Protein AF-A0A9E6DJP5-F1 (afdb_monomer)

Foldseek 3Di:
DPPDDDDDDPPLPVLVVVVQFDDDVVVPRGRDGAQKAFDADPNDTPDIGGDDPPDDDCNDPVNVVVVD

pLDDT: mean 93.8, std 5.45, range [57.78, 98.06]

Sequence (68 aa):
NAGIGMIADPVAEFTKAMGMAFTAPPVGMIDRSARYAMVVEDGTITKMHVEEIGVCAVSTGEAMLEAL

Secondary structure (DSSP, 8-state):
--S------TT-HHHHHTT-EEEEGGGTEEEEEPSEEEEEETTEEEEEEEPPTT--SSSSHHHHHHH-

Radius of gyration: 13.28 Å; Cα contacts (8 Å, |Δi|>4): 80; chains: 1; bounding box: 29×27×37 Å

Mean predicted aligned error: 3.25 Å

Nearest PDB structures (foldseek):
  5k2j-assembly6_K  TM=9.394E-01  e=2.666E-03  Vibrio vulnificus MO6-24/O
  5k2j-assembly4_H  TM=9.330E-01  e=3.536E-03  Vibrio vulnificus MO6-24/O
  5k2j-assembly3_F  TM=9.477E-01  e=4.369E-03  Vibrio vulnificus MO6-24/O
  4f82-assembly1_B  TM=9.667E-01  e=1.019E-02  Burkholderia cenocepacia J2315
  1tp9-assembly4_D  TM=9.222E-01  e=2.936E-02  Populus trichocarpa

Structure (mmCIF, N/CA/C/O backbone):
data_AF-A0A9E6DJP5-F1
#
_entry.id   AF-A0A9E6DJP5-F1
#
loop_
_atom_site.group_PDB
_atom_site.id
_atom_site.type_symbol
_atom_site.label_atom_id
_atom_site.label_alt_id
_atom_site.label_comp_id
_atom_site.label_asym_id
_atom_site.label_entity_id
_atom_site.label_seq_id
_atom_site.pdbx_PDB_ins_code
_atom_site.Cartn_x
_atom_site.Cartn_y
_atom_site.Cartn_z
_atom_site.occupancy
_atom_site.B_iso_or_equiv
_atom_site.auth_seq_id
_atom_site.auth_comp_id
_atom_site.auth_asym_id
_atom_site.auth_atom_id
_atom_site.pdbx_PDB_model_num
ATOM 1 N N . ASN A 1 1 ? 7.255 -2.354 24.877 1.00 57.78 1 ASN A N 1
ATOM 2 C CA . ASN A 1 1 ? 6.809 -2.664 23.504 1.00 57.78 1 ASN A CA 1
ATOM 3 C C . ASN A 1 1 ? 5.959 -1.488 23.045 1.00 57.78 1 ASN A C 1
ATOM 5 O O . ASN A 1 1 ? 5.045 -1.146 23.779 1.00 57.78 1 ASN A O 1
ATOM 9 N N . ALA A 1 2 ? 6.281 -0.815 21.938 1.00 82.50 2 ALA A N 1
ATOM 10 C CA . ALA A 1 2 ? 5.614 0.433 21.526 1.00 82.50 2 ALA A CA 1
ATOM 11 C C . ALA A 1 2 ? 4.224 0.217 20.882 1.00 82.50 2 ALA A C 1
ATOM 13 O O . ALA A 1 2 ? 3.696 1.124 20.254 1.00 82.50 2 ALA A O 1
ATOM 14 N N . GLY A 1 3 ? 3.652 -0.990 20.990 1.00 92.94 3 GLY A N 1
ATOM 15 C CA . GLY A 1 3 ? 2.396 -1.364 20.327 1.00 92.94 3 GLY A CA 1
ATOM 16 C C . GLY A 1 3 ? 2.530 -1.639 18.825 1.00 92.94 3 GLY A C 1
ATOM 17 O O . GLY A 1 3 ? 1.526 -1.860 18.163 1.00 92.94 3 GLY A O 1
ATOM 18 N N . ILE A 1 4 ? 3.753 -1.652 18.284 1.00 93.56 4 ILE A N 1
ATOM 19 C CA . ILE A 1 4 ? 4.020 -1.837 16.853 1.00 93.56 4 ILE A CA 1
ATOM 20 C C . ILE A 1 4 ? 4.390 -3.299 16.584 1.00 93.56 4 ILE A C 1
ATOM 22 O O . ILE A 1 4 ? 5.395 -3.797 17.097 1.00 93.56 4 ILE A O 1
ATOM 26 N N . GLY A 1 5 ? 3.584 -3.979 15.768 1.00 94.62 5 GLY A N 1
ATOM 27 C CA . GLY A 1 5 ? 3.887 -5.306 15.233 1.00 94.62 5 GLY A CA 1
ATOM 28 C C . GLY A 1 5 ? 4.564 -5.202 13.868 1.00 94.62 5 GLY A C 1
ATOM 29 O O . GLY A 1 5 ? 4.027 -4.576 12.960 1.00 94.62 5 GLY A O 1
ATOM 30 N N . MET A 1 6 ? 5.728 -5.833 13.710 1.00 95.62 6 MET A N 1
ATOM 31 C CA . MET A 1 6 ? 6.418 -5.926 12.420 1.00 95.62 6 MET A CA 1
ATOM 32 C C . MET A 1 6 ? 6.065 -7.272 11.782 1.00 95.62 6 MET A C 1
ATOM 34 O O . MET A 1 6 ? 6.470 -8.316 12.292 1.00 95.62 6 MET A O 1
ATOM 38 N N . ILE A 1 7 ? 5.289 -7.251 10.699 1.00 95.06 7 ILE A N 1
ATOM 39 C CA . ILE A 1 7 ? 4.774 -8.453 10.029 1.00 95.06 7 ILE A CA 1
ATOM 40 C C . ILE A 1 7 ? 5.431 -8.578 8.653 1.00 95.06 7 ILE A C 1
ATOM 42 O O . ILE A 1 7 ? 5.598 -7.582 7.950 1.00 95.06 7 ILE A O 1
ATOM 46 N N . ALA A 1 8 ? 5.820 -9.797 8.278 1.00 97.12 8 ALA A N 1
ATOM 47 C CA . ALA A 1 8 ? 6.432 -10.090 6.987 1.00 97.12 8 ALA A CA 1
ATOM 48 C C . ALA A 1 8 ? 5.419 -10.714 6.013 1.00 97.12 8 ALA A C 1
ATOM 50 O O . ALA A 1 8 ? 4.678 -11.617 6.393 1.00 97.12 8 ALA A O 1
ATOM 51 N N . ASP A 1 9 ? 5.465 -10.281 4.751 1.00 97.31 9 ASP A N 1
ATOM 52 C CA . ASP A 1 9 ? 4.775 -10.897 3.610 1.00 97.31 9 ASP A CA 1
ATOM 53 C C . ASP A 1 9 ? 5.832 -11.439 2.622 1.00 97.31 9 A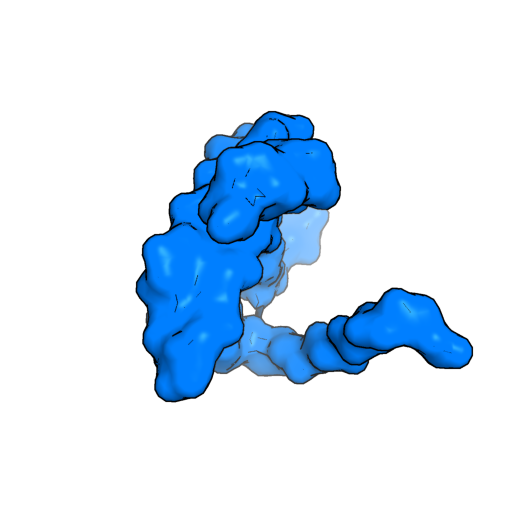SP A C 1
ATOM 55 O O . ASP A 1 9 ? 6.220 -10.753 1.674 1.00 97.31 9 ASP A O 1
ATOM 59 N N . PRO A 1 10 ? 6.403 -12.631 2.882 1.00 95.62 10 PRO A N 1
ATOM 60 C CA . PRO A 1 10 ? 7.613 -13.103 2.201 1.00 95.62 10 PRO A CA 1
ATOM 61 C C . PRO A 1 10 ? 7.400 -13.446 0.722 1.00 95.62 10 PRO A C 1
ATOM 63 O O . PRO A 1 10 ? 8.365 -13.498 -0.037 1.00 95.62 10 PRO A O 1
ATOM 66 N N . VAL A 1 11 ? 6.154 -13.698 0.319 1.00 96.31 11 VAL A N 1
ATOM 67 C CA . VAL A 1 11 ? 5.772 -14.074 -1.052 1.00 96.31 11 VAL A CA 1
ATOM 68 C C . VAL A 1 11 ? 4.888 -13.016 -1.727 1.00 96.31 11 VAL A C 1
ATOM 70 O O . VAL A 1 11 ? 4.394 -13.238 -2.837 1.00 96.31 11 VAL A O 1
ATOM 73 N N . ALA A 1 12 ? 4.732 -11.853 -1.083 1.00 97.38 12 ALA A N 1
ATOM 74 C CA . ALA A 1 12 ? 3.877 -10.748 -1.512 1.00 97.38 12 ALA A CA 1
ATOM 75 C C . ALA A 1 12 ? 2.400 -11.147 -1.710 1.00 97.38 12 ALA A C 1
ATOM 77 O O . ALA A 1 12 ? 1.710 -10.555 -2.539 1.00 97.38 12 ALA A O 1
ATOM 78 N N . GLU A 1 13 ? 1.915 -12.181 -1.017 1.00 98.06 13 GLU A N 1
ATOM 79 C CA . GLU A 1 13 ? 0.553 -12.694 -1.200 1.00 98.06 13 GLU A CA 1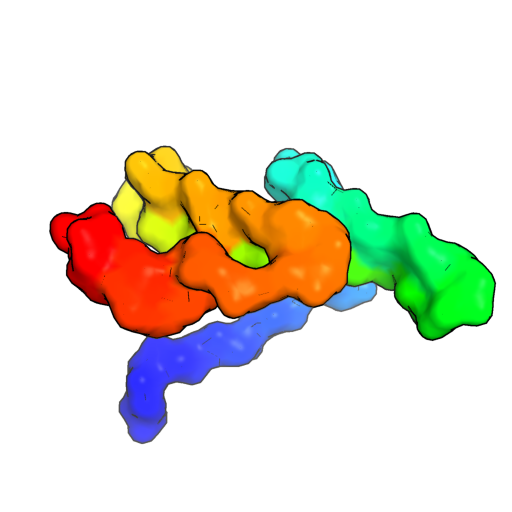
ATOM 80 C C . GLU A 1 13 ? -0.475 -11.660 -0.747 1.00 98.06 13 GLU A C 1
ATOM 82 O O . GLU A 1 13 ? -1.400 -11.334 -1.494 1.00 98.06 13 GLU A O 1
ATOM 87 N N . PHE A 1 14 ? -0.266 -11.073 0.432 1.00 97.00 14 PHE A N 1
ATOM 88 C CA . PHE A 1 14 ? -1.140 -10.030 0.952 1.00 97.00 14 PHE A CA 1
ATOM 89 C C . PHE A 1 14 ? -1.045 -8.766 0.097 1.00 97.00 14 PHE A C 1
ATOM 91 O O . PHE A 1 14 ? -2.062 -8.231 -0.344 1.00 97.00 14 PHE A O 1
ATOM 98 N N . THR A 1 15 ? 0.173 -8.315 -0.205 1.00 97.50 15 THR A N 1
ATOM 99 C CA . THR A 1 15 ? 0.402 -7.134 -1.042 1.00 97.50 15 THR A CA 1
ATOM 100 C C . THR A 1 15 ? -0.268 -7.260 -2.417 1.00 97.50 15 THR A C 1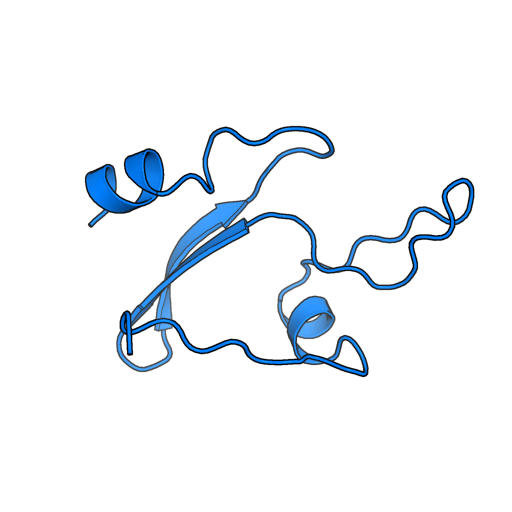
ATOM 102 O O . THR A 1 15 ? -0.887 -6.301 -2.887 1.00 97.50 15 THR A O 1
ATOM 105 N N . LYS A 1 16 ? -0.182 -8.430 -3.065 1.00 97.38 16 LYS A N 1
ATOM 106 C CA . LYS A 1 16 ? -0.834 -8.693 -4.358 1.00 97.38 16 LYS A CA 1
ATOM 107 C C . LYS A 1 16 ? -2.350 -8.753 -4.229 1.00 97.38 16 LYS A C 1
ATOM 109 O O . LYS A 1 16 ? -3.032 -8.144 -5.049 1.00 97.38 16 LYS A O 1
ATOM 114 N N . ALA A 1 17 ? -2.875 -9.428 -3.206 1.00 97.44 17 ALA A N 1
ATOM 115 C CA . ALA A 1 17 ? -4.314 -9.497 -2.952 1.00 97.44 17 ALA A CA 1
ATOM 116 C C . ALA A 1 17 ? -4.928 -8.106 -2.717 1.00 97.44 17 ALA A C 1
ATOM 118 O O . ALA A 1 17 ? -6.035 -7.830 -3.171 1.00 97.44 17 ALA A O 1
ATOM 119 N N . MET A 1 18 ? -4.172 -7.208 -2.084 1.00 95.56 18 MET A N 1
ATOM 120 C CA . MET A 1 18 ? -4.540 -5.807 -1.867 1.00 95.56 18 MET A CA 1
ATOM 121 C C . MET A 1 18 ? -4.431 -4.925 -3.121 1.00 95.56 18 MET A C 1
ATOM 123 O O . MET A 1 18 ? -4.798 -3.753 -3.075 1.00 95.56 18 MET A O 1
ATOM 127 N N . GLY A 1 19 ? -3.893 -5.441 -4.230 1.00 95.50 19 GLY A N 1
ATOM 128 C CA . GLY A 1 19 ? -3.621 -4.655 -5.436 1.00 95.50 19 GLY A CA 1
ATOM 129 C C . GLY A 1 19 ? -2.483 -3.640 -5.276 1.00 95.50 19 GLY A C 1
ATOM 130 O O . GLY A 1 19 ? -2.334 -2.760 -6.116 1.00 95.50 19 GLY A O 1
ATOM 131 N N . MET A 1 20 ? -1.673 -3.755 -4.220 1.00 96.31 20 MET A N 1
ATOM 132 C CA . MET A 1 20 ? -0.615 -2.800 -3.857 1.00 96.31 20 MET A CA 1
ATOM 133 C C . MET A 1 20 ? 0.781 -3.256 -4.299 1.00 96.31 20 MET A C 1
ATOM 135 O O . MET A 1 20 ? 1.791 -2.736 -3.825 1.00 96.31 20 MET A O 1
ATOM 139 N N . ALA A 1 21 ? 0.859 -4.248 -5.184 1.00 95.94 21 ALA A N 1
ATOM 140 C CA . ALA A 1 21 ? 2.125 -4.740 -5.704 1.00 95.94 21 ALA A CA 1
ATOM 141 C C . ALA A 1 21 ? 2.785 -3.703 -6.622 1.00 95.94 21 ALA A C 1
ATOM 143 O O . ALA A 1 21 ? 2.188 -3.214 -7.580 1.00 95.94 21 ALA A O 1
ATOM 144 N N . PHE A 1 22 ? 4.050 -3.410 -6.344 1.00 94.38 22 PHE A N 1
ATOM 145 C CA . PHE A 1 22 ? 4.885 -2.499 -7.108 1.00 94.38 22 PHE A CA 1
ATOM 146 C C . PHE A 1 22 ? 6.190 -3.184 -7.517 1.00 94.38 22 PHE A C 1
ATOM 148 O O . PHE A 1 22 ? 6.942 -3.699 -6.683 1.00 94.38 22 PHE A O 1
ATOM 155 N N . THR A 1 23 ? 6.483 -3.133 -8.815 1.00 95.06 23 THR A N 1
ATOM 156 C CA . THR A 1 23 ? 7.684 -3.720 -9.411 1.00 95.06 23 THR A CA 1
ATOM 157 C C . THR A 1 23 ? 8.379 -2.683 -10.287 1.00 95.06 23 THR A C 1
ATOM 159 O O . THR A 1 23 ? 7.779 -2.110 -11.193 1.00 95.06 23 THR A O 1
ATOM 162 N N . ALA A 1 24 ? 9.667 -2.461 -10.023 1.00 93.69 24 ALA A N 1
ATOM 163 C CA . ALA A 1 24 ? 10.553 -1.593 -10.790 1.00 93.69 24 ALA A CA 1
ATOM 164 C C . ALA A 1 24 ? 11.908 -2.302 -11.000 1.00 93.69 24 ALA A C 1
ATOM 166 O O . ALA A 1 24 ? 12.860 -2.085 -10.239 1.00 93.69 24 ALA A O 1
ATOM 167 N N . PRO A 1 25 ? 12.018 -3.151 -12.042 1.00 94.19 25 PRO A N 1
ATOM 168 C CA . PRO A 1 25 ? 13.219 -3.940 -12.315 1.00 94.19 25 PRO A CA 1
ATOM 169 C C . PRO A 1 25 ? 14.515 -3.124 -12.468 1.00 94.19 25 PRO A C 1
ATOM 171 O O . PRO A 1 25 ? 15.533 -3.577 -11.947 1.00 94.19 25 PRO A O 1
ATOM 174 N N . PRO A 1 26 ? 14.519 -1.918 -13.088 1.00 94.69 26 PRO A N 1
ATOM 175 C CA . PRO A 1 26 ? 15.741 -1.119 -13.232 1.00 94.69 26 PRO A CA 1
ATOM 176 C C . PRO A 1 26 ? 16.431 -0.761 -11.911 1.00 94.69 26 PRO A C 1
ATOM 178 O O . PRO A 1 26 ? 17.634 -0.522 -11.895 1.00 94.69 26 PRO A O 1
ATOM 181 N N . VAL A 1 27 ? 15.680 -0.730 -10.806 1.00 93.94 27 VAL A N 1
ATOM 182 C CA . VAL A 1 27 ? 16.185 -0.423 -9.458 1.00 93.94 27 VAL A CA 1
ATOM 183 C C . VAL A 1 27 ? 16.144 -1.641 -8.526 1.00 93.94 27 VAL A C 1
ATOM 185 O O . VAL A 1 27 ? 16.259 -1.499 -7.311 1.00 93.94 27 VAL A O 1
ATOM 188 N N . GLY A 1 28 ? 15.966 -2.848 -9.075 1.00 94.19 28 GLY A N 1
ATOM 189 C CA . GLY A 1 28 ? 15.973 -4.103 -8.314 1.00 94.19 28 GLY A CA 1
ATOM 190 C C . GLY A 1 28 ? 14.760 -4.310 -7.401 1.00 94.19 28 GLY A C 1
ATOM 191 O O . GLY A 1 28 ? 14.822 -5.111 -6.469 1.00 94.19 28 GLY A O 1
ATOM 192 N N . MET A 1 29 ? 13.658 -3.591 -7.628 1.00 93.56 29 MET A N 1
ATOM 193 C CA . MET A 1 29 ? 12.425 -3.761 -6.861 1.00 93.56 29 MET A CA 1
ATOM 194 C C . MET A 1 29 ? 11.494 -4.738 -7.574 1.00 93.56 29 MET A C 1
ATOM 196 O O . MET A 1 29 ? 11.088 -4.493 -8.707 1.00 93.56 29 MET A O 1
ATOM 200 N N . ILE A 1 30 ? 11.146 -5.830 -6.900 1.00 94.81 30 ILE A N 1
ATOM 201 C CA . ILE A 1 30 ? 10.246 -6.872 -7.401 1.00 94.81 30 ILE A CA 1
ATOM 202 C C . ILE A 1 30 ? 9.216 -7.141 -6.312 1.00 94.81 30 ILE A C 1
ATOM 204 O O . ILE A 1 30 ? 9.605 -7.319 -5.156 1.00 94.81 30 ILE A O 1
ATOM 208 N N . ASP A 1 31 ? 7.937 -7.132 -6.686 1.00 95.56 31 ASP A N 1
ATOM 209 C CA . ASP A 1 31 ? 6.788 -7.446 -5.830 1.00 95.56 31 ASP A CA 1
ATOM 210 C C . ASP A 1 31 ? 6.853 -6.763 -4.457 1.00 95.56 31 ASP A C 1
ATOM 212 O O . ASP A 1 31 ? 6.576 -7.351 -3.413 1.00 95.56 31 ASP A O 1
ATOM 216 N N . ARG A 1 32 ? 7.255 -5.489 -4.449 1.00 95.50 32 ARG A N 1
ATOM 217 C CA . ARG A 1 32 ? 7.265 -4.679 -3.235 1.00 95.50 32 ARG A CA 1
ATOM 218 C C . ARG A 1 32 ? 5.851 -4.223 -2.916 1.00 95.50 32 ARG A C 1
ATOM 220 O O . ARG A 1 32 ? 5.046 -3.992 -3.811 1.00 95.50 32 ARG A O 1
ATOM 227 N N . SER A 1 33 ? 5.587 -3.999 -1.636 1.00 95.88 33 SER A N 1
ATOM 228 C CA . SER A 1 33 ? 4.423 -3.222 -1.229 1.00 95.88 33 SER A CA 1
ATOM 229 C C . SER A 1 33 ? 4.628 -1.762 -1.610 1.00 95.88 33 SER A C 1
ATOM 231 O O . SER A 1 33 ? 5.617 -1.149 -1.197 1.00 95.88 33 SER A O 1
ATOM 233 N N . ALA A 1 34 ? 3.689 -1.201 -2.370 1.00 95.19 34 ALA A N 1
ATOM 234 C CA . ALA A 1 34 ? 3.542 0.241 -2.480 1.00 95.19 34 ALA A CA 1
ATOM 235 C C . ALA A 1 34 ? 3.364 0.853 -1.080 1.00 95.19 34 ALA A C 1
ATOM 237 O O . ALA A 1 34 ? 2.987 0.168 -0.121 1.00 95.19 34 ALA A O 1
ATOM 238 N N . ARG A 1 35 ? 3.666 2.146 -0.947 1.00 96.38 35 ARG A N 1
ATOM 239 C CA . ARG A 1 35 ? 3.490 2.862 0.317 1.00 96.38 35 ARG A CA 1
ATOM 240 C C . ARG A 1 35 ? 2.008 3.195 0.492 1.00 96.38 35 ARG A C 1
ATOM 242 O O . ARG A 1 35 ? 1.413 3.839 -0.367 1.00 96.38 35 ARG A O 1
ATOM 249 N N . TYR A 1 36 ? 1.427 2.750 1.597 1.00 96.62 36 TYR A N 1
ATOM 250 C CA . TYR A 1 36 ? 0.061 3.079 1.982 1.00 96.62 36 TYR A CA 1
ATOM 251 C C . TYR A 1 36 ? -0.101 2.98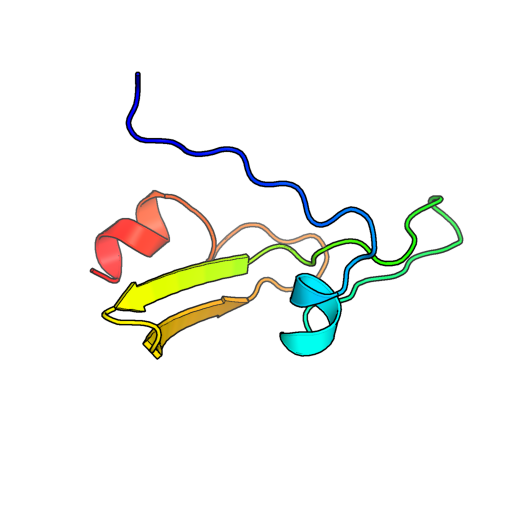1 3.498 1.00 96.62 36 TYR A C 1
ATOM 253 O O . TYR A 1 36 ? 0.733 2.394 4.191 1.00 96.62 36 TYR A O 1
ATOM 261 N N . ALA A 1 37 ? -1.194 3.541 4.002 1.00 97.06 37 ALA A N 1
ATOM 262 C CA . ALA A 1 37 ? -1.662 3.345 5.365 1.00 97.06 37 ALA A CA 1
ATOM 263 C C . ALA A 1 37 ? -3.170 3.073 5.354 1.00 97.06 37 ALA A C 1
ATOM 265 O O . ALA A 1 37 ? -3.885 3.517 4.456 1.00 97.06 37 ALA A O 1
ATOM 266 N N . MET A 1 38 ? -3.653 2.311 6.332 1.00 96.19 38 MET A N 1
ATOM 267 C CA . MET A 1 38 ? -5.063 1.938 6.416 1.00 96.19 38 MET A CA 1
ATOM 268 C C . MET A 1 38 ? -5.528 1.827 7.863 1.00 96.19 38 MET A C 1
ATOM 270 O O . MET A 1 38 ? -4.746 1.464 8.742 1.00 96.19 38 MET A O 1
ATOM 274 N N . VAL A 1 39 ? -6.809 2.116 8.083 1.00 96.06 39 VAL A N 1
ATOM 275 C CA . VAL A 1 39 ? -7.521 1.795 9.325 1.00 96.06 39 VAL A CA 1
ATOM 276 C C . VAL A 1 39 ? -8.337 0.536 9.070 1.00 96.06 39 VAL A C 1
ATOM 278 O O . VAL A 1 39 ? -9.061 0.459 8.075 1.00 96.06 39 VAL A O 1
ATOM 281 N N . VAL A 1 40 ? -8.187 -0.457 9.947 1.00 95.50 40 VAL A N 1
ATOM 282 C CA . VAL A 1 40 ? -8.889 -1.739 9.851 1.00 95.50 40 VAL A CA 1
ATOM 283 C C . VAL A 1 40 ? -9.655 -1.981 11.142 1.00 95.50 40 VAL A C 1
ATOM 285 O O . VAL A 1 40 ? -9.052 -2.059 12.210 1.00 95.50 40 VAL A O 1
ATOM 288 N N . GLU A 1 41 ? -10.968 -2.134 11.029 1.00 96.38 41 GLU A N 1
ATOM 289 C CA . GLU A 1 41 ? -11.882 -2.425 12.134 1.00 96.38 41 GLU A CA 1
ATOM 290 C C . GLU A 1 41 ? -12.588 -3.749 11.842 1.00 96.38 41 GLU A C 1
ATOM 292 O O . GLU A 1 41 ? -13.208 -3.907 10.791 1.00 96.38 41 GLU A O 1
ATOM 297 N N . ASP A 1 42 ? -12.431 -4.734 12.730 1.00 96.06 42 ASP A N 1
ATOM 298 C CA . ASP A 1 42 ? -13.031 -6.072 12.608 1.00 96.06 42 ASP A CA 1
ATOM 299 C C . ASP A 1 42 ? -12.845 -6.729 11.225 1.00 96.06 42 ASP A C 1
ATOM 301 O O . ASP A 1 42 ? -13.745 -7.347 10.657 1.00 96.06 42 ASP A O 1
ATOM 305 N N . GLY A 1 43 ? -11.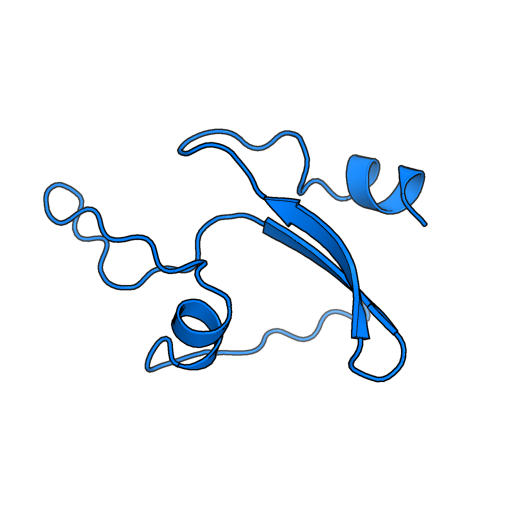644 -6.580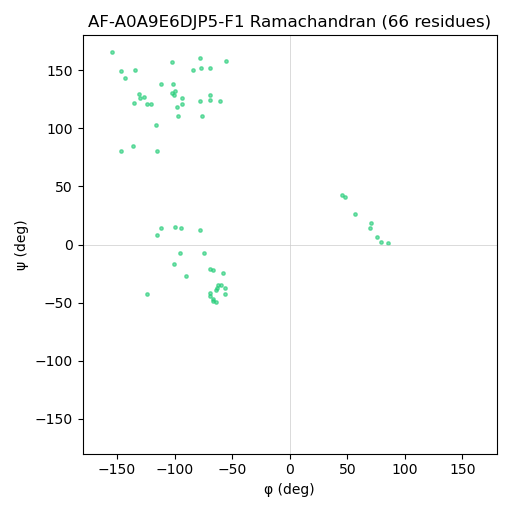 10.658 1.00 94.75 43 GLY A N 1
ATOM 306 C CA . GLY A 1 43 ? -11.289 -7.129 9.345 1.00 94.75 43 GLY A CA 1
ATOM 307 C C . GLY A 1 43 ? -11.804 -6.321 8.149 1.00 94.75 43 GLY A C 1
ATOM 308 O O . GLY A 1 43 ? -11.554 -6.708 7.010 1.00 94.75 43 GLY A O 1
ATOM 309 N N . THR A 1 44 ? -12.474 -5.192 8.383 1.00 96.12 44 THR A N 1
ATOM 310 C CA . THR A 1 44 ? -12.937 -4.268 7.343 1.00 96.12 44 THR A CA 1
ATOM 311 C C . THR A 1 44 ? -12.016 -3.058 7.263 1.00 96.12 44 THR A C 1
ATOM 313 O O . THR A 1 44 ? -11.729 -2.416 8.270 1.00 96.12 44 THR A O 1
ATOM 316 N N . ILE A 1 45 ? -11.565 -2.713 6.058 1.00 95.94 45 ILE A N 1
ATOM 317 C CA . ILE A 1 45 ? -10.808 -1.480 5.822 1.00 95.94 45 ILE A CA 1
ATOM 318 C C . ILE A 1 45 ? -11.792 -0.310 5.830 1.00 95.94 45 ILE A C 1
ATOM 320 O O . ILE A 1 45 ? -12.604 -0.179 4.916 1.00 95.94 45 ILE A O 1
ATOM 324 N N . THR A 1 46 ? -11.724 0.537 6.853 1.00 96.62 46 THR A N 1
ATOM 325 C CA . THR A 1 46 ? -12.604 1.708 6.986 1.00 96.62 46 THR A CA 1
ATOM 326 C C . THR A 1 46 ? -12.008 2.948 6.332 1.00 96.62 46 THR A C 1
ATOM 328 O O . THR A 1 46 ? -12.751 3.801 5.847 1.00 96.62 46 THR A O 1
ATOM 331 N N . LYS A 1 47 ? -10.672 3.028 6.247 1.00 95.44 47 LYS A N 1
ATOM 332 C CA . LYS A 1 47 ? -9.940 4.059 5.497 1.00 95.44 47 LYS A CA 1
ATOM 333 C C . LYS A 1 47 ? -8.701 3.489 4.825 1.00 95.44 47 LYS A C 1
ATOM 335 O O . LYS A 1 47 ? -8.015 2.649 5.402 1.00 95.44 47 LYS A O 1
ATOM 340 N N . MET A 1 48 ? -8.403 3.992 3.629 1.00 95.44 48 MET A N 1
ATOM 341 C CA . MET A 1 48 ? -7.243 3.607 2.827 1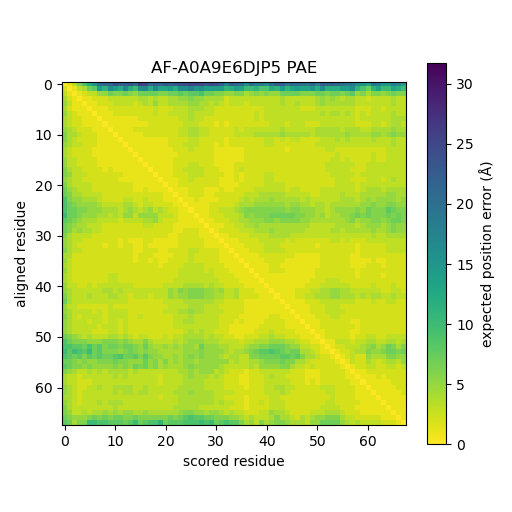.00 95.44 48 MET A CA 1
ATOM 342 C C . MET A 1 48 ? -6.580 4.862 2.252 1.00 95.44 48 MET A C 1
ATOM 344 O O . MET A 1 48 ? -7.212 5.613 1.512 1.00 95.44 48 MET A O 1
ATOM 348 N N . HIS A 1 49 ? -5.303 5.062 2.560 1.00 95.94 49 HIS A N 1
ATOM 349 C CA . HIS A 1 49 ? -4.478 6.142 2.031 1.00 95.94 49 HIS A CA 1
ATOM 350 C C . HIS A 1 49 ? -3.351 5.546 1.195 1.00 95.94 49 HIS A C 1
ATOM 352 O O . HIS A 1 49 ? -2.381 5.015 1.736 1.00 95.94 49 HIS A O 1
ATOM 358 N N . VAL A 1 50 ? -3.501 5.608 -0.127 1.00 95.81 50 VAL A N 1
ATOM 359 C CA . VAL A 1 50 ? -2.521 5.097 -1.091 1.00 95.81 50 VAL A CA 1
ATOM 360 C C . VAL A 1 50 ? -1.684 6.255 -1.605 1.00 95.81 50 VAL A C 1
ATOM 362 O O . VAL A 1 50 ? -2.227 7.286 -1.994 1.00 95.81 50 VAL A O 1
ATOM 365 N N . GLU A 1 51 ? -0.370 6.079 -1.617 1.00 95.06 51 GLU A N 1
ATOM 366 C CA . GLU A 1 51 ? 0.548 7.095 -2.119 1.00 95.06 51 GLU A CA 1
ATOM 367 C C . GLU A 1 51 ? 0.711 7.015 -3.633 1.00 95.06 51 GLU A C 1
ATOM 369 O O . GLU A 1 51 ? 0.704 5.937 -4.235 1.00 95.06 51 GLU A O 1
ATOM 374 N N . GLU A 1 52 ? 0.973 8.170 -4.237 1.00 90.75 52 GLU A N 1
ATOM 375 C CA . GLU A 1 52 ? 1.582 8.206 -5.559 1.00 90.75 52 GLU A CA 1
ATOM 376 C C . GLU A 1 52 ? 3.042 7.730 -5.486 1.00 90.75 52 GLU A C 1
ATOM 378 O O . GLU A 1 52 ? 3.735 7.858 -4.470 1.00 90.75 52 GLU A O 1
ATOM 383 N N . ILE A 1 53 ? 3.539 7.163 -6.586 1.00 85.62 53 ILE A N 1
ATOM 384 C CA . ILE A 1 53 ? 4.896 6.612 -6.636 1.00 85.62 53 ILE A CA 1
ATOM 385 C C . ILE A 1 53 ? 5.917 7.721 -6.352 1.00 85.62 53 ILE A C 1
ATOM 387 O O . ILE A 1 53 ? 5.984 8.723 -7.058 1.00 85.62 53 ILE A O 1
ATOM 391 N N . GLY A 1 54 ? 6.757 7.500 -5.339 1.00 83.62 54 GLY A N 1
ATOM 392 C CA . GLY A 1 54 ? 7.804 8.443 -4.940 1.00 83.62 54 GLY A CA 1
ATOM 393 C C . GLY A 1 54 ? 7.341 9.543 -3.982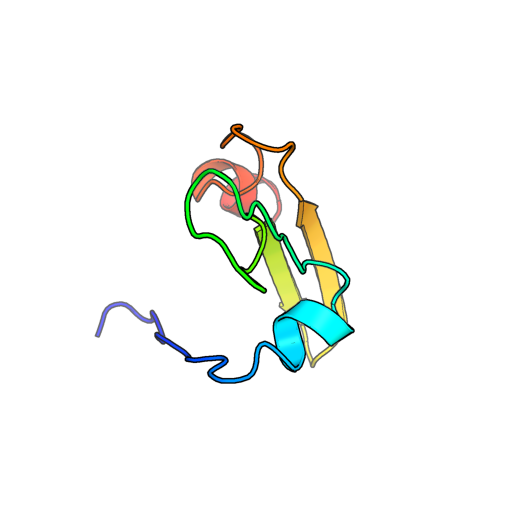 1.00 83.62 54 GLY A C 1
ATOM 394 O O . GLY A 1 54 ? 8.169 10.355 -3.573 1.00 83.62 54 GLY A O 1
ATOM 395 N N . VAL A 1 55 ? 6.067 9.546 -3.582 1.00 90.94 55 VAL A N 1
ATOM 396 C CA . VAL A 1 55 ? 5.493 10.504 -2.629 1.00 90.94 55 VAL A CA 1
ATOM 397 C C . VAL A 1 55 ? 5.337 9.862 -1.239 1.00 90.94 55 VAL A C 1
ATOM 399 O O . VAL A 1 55 ? 5.358 8.638 -1.076 1.00 90.94 55 VAL A O 1
ATOM 402 N N . CYS A 1 56 ? 5.283 10.709 -0.210 1.00 89.44 56 CYS A N 1
ATOM 403 C CA . CYS A 1 56 ? 4.968 10.336 1.168 1.00 89.44 56 CYS A CA 1
ATOM 404 C C . CYS A 1 56 ? 4.216 11.496 1.834 1.00 89.44 56 CYS A C 1
ATOM 406 O O . CYS A 1 56 ? 4.826 12.315 2.522 1.00 89.44 56 CYS A O 1
ATOM 408 N N . ALA A 1 57 ? 2.917 11.599 1.571 1.00 90.38 57 ALA A N 1
ATOM 409 C CA . ALA A 1 57 ? 2.061 12.671 2.071 1.00 90.38 57 ALA A CA 1
ATOM 410 C C . ALA A 1 57 ? 0.852 12.154 2.864 1.00 90.38 57 ALA A C 1
ATOM 412 O O . ALA A 1 57 ? 0.535 12.710 3.912 1.00 90.38 57 ALA A O 1
ATOM 413 N N . VAL A 1 58 ? 0.192 11.097 2.389 1.00 93.69 58 VAL A N 1
ATOM 414 C CA . VAL A 1 58 ? -1.089 10.611 2.933 1.00 93.69 58 VAL A CA 1
ATOM 415 C C . VAL A 1 58 ? -0.937 9.405 3.861 1.00 93.69 58 VAL A C 1
ATOM 417 O O . VAL A 1 58 ? -1.836 9.108 4.641 1.00 93.69 58 VAL A O 1
ATOM 420 N N . SER A 1 59 ? 0.203 8.712 3.821 1.00 95.56 59 SER A N 1
ATOM 421 C CA . SER A 1 59 ? 0.503 7.557 4.672 1.00 95.56 59 SER A CA 1
ATOM 422 C C . SER A 1 59 ? 1.277 7.928 5.946 1.00 95.56 59 SER A C 1
ATOM 424 O O . SER A 1 59 ? 1.912 7.061 6.551 1.00 95.56 59 SER A O 1
ATOM 426 N N . THR A 1 60 ? 1.335 9.212 6.306 1.00 95.56 60 THR A N 1
ATOM 427 C CA . THR A 1 60 ? 2.062 9.704 7.486 1.00 95.56 60 THR A CA 1
ATOM 428 C C . THR A 1 60 ? 1.275 9.444 8.769 1.00 95.56 60 THR A C 1
ATOM 430 O O . THR A 1 60 ? 0.064 9.230 8.740 1.00 95.56 60 THR A O 1
ATOM 433 N N . GLY A 1 61 ? 1.957 9.455 9.918 1.00 93.50 61 GLY A N 1
ATOM 434 C CA . GLY A 1 61 ? 1.285 9.281 11.209 1.00 93.50 61 GLY A CA 1
ATOM 435 C C . GLY A 1 61 ? 0.295 10.411 11.492 1.00 93.50 61 GLY A C 1
ATOM 436 O O . GLY A 1 61 ? -0.797 10.163 11.992 1.00 93.50 61 GLY A O 1
ATOM 437 N N . GLU A 1 62 ? 0.655 11.632 11.107 1.00 94.88 62 GLU A N 1
ATOM 438 C CA . GLU A 1 62 ? -0.169 12.830 11.231 1.00 94.88 62 GLU A CA 1
ATOM 439 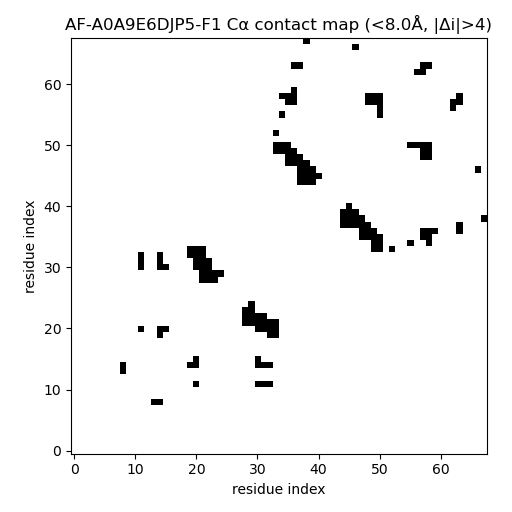C C . GLU A 1 62 ? -1.439 12.725 10.377 1.00 94.88 62 GLU A C 1
ATOM 441 O O . GLU A 1 62 ? -2.534 12.892 10.908 1.00 94.88 62 GLU A O 1
ATOM 446 N N . ALA A 1 63 ? -1.314 12.349 9.097 1.00 94.06 63 ALA A N 1
ATOM 447 C CA . ALA A 1 63 ? -2.469 12.158 8.213 1.00 94.06 63 ALA A CA 1
ATOM 448 C C . ALA A 1 63 ? -3.396 11.039 8.710 1.00 94.06 63 ALA A C 1
ATOM 450 O O . ALA A 1 63 ? -4.617 11.129 8.586 1.00 94.06 63 ALA A O 1
ATOM 451 N N . MET A 1 64 ? -2.828 9.985 9.304 1.00 93.75 64 MET A N 1
ATOM 452 C CA . MET A 1 64 ? -3.624 8.923 9.913 1.00 93.75 64 MET A CA 1
ATOM 453 C C . MET A 1 64 ? -4.353 9.402 11.166 1.00 93.75 64 MET A C 1
ATOM 455 O O . MET A 1 64 ? -5.520 9.070 11.324 1.00 93.75 64 MET A O 1
ATOM 459 N N . LEU A 1 65 ? -3.709 10.195 12.027 1.00 94.25 65 LEU A N 1
ATOM 460 C CA . LEU A 1 65 ? -4.332 10.717 13.245 1.00 94.25 65 LEU A CA 1
ATOM 461 C C . LEU A 1 65 ? -5.504 11.655 12.940 1.00 94.25 65 LEU A C 1
ATOM 463 O O . LEU A 1 65 ? -6.518 11.590 13.622 1.00 94.25 65 LEU A O 1
ATOM 467 N N . GLU A 1 66 ? -5.387 12.492 11.909 1.00 92.62 66 GLU A N 1
ATOM 468 C CA . GLU A 1 66 ? -6.488 13.351 11.445 1.00 92.62 66 GLU A CA 1
ATOM 469 C C . GLU A 1 66 ? -7.662 12.554 10.856 1.00 92.62 66 GLU A C 1
ATOM 471 O O . GLU A 1 66 ? -8.783 13.056 10.773 1.00 92.62 66 GLU A O 1
ATOM 476 N N . ALA A 1 67 ? -7.406 11.321 10.419 1.00 85.94 67 ALA A N 1
ATOM 477 C CA . ALA A 1 67 ? -8.394 10.462 9.790 1.00 85.94 67 ALA A CA 1
ATOM 478 C C . ALA A 1 67 ? -9.084 9.485 10.757 1.00 85.94 67 ALA A C 1
ATOM 480 O O . ALA A 1 67 ? -10.029 8.823 10.319 1.00 85.94 67 ALA A O 1
ATOM 481 N N . LEU A 1 68 ? -8.646 9.382 12.012 1.00 85.62 68 LEU A N 1
ATOM 482 C CA . LEU A 1 68 ? -9.320 8.613 13.067 1.00 85.62 68 LEU A CA 1
ATOM 483 C C . LEU A 1 68 ? -10.505 9.399 13.645 1.00 85.62 68 LEU A C 1
ATOM 485 O O . LEU A 1 68 ? -11.543 8.755 13.903 1.00 85.62 68 LEU A O 1
#

Solvent-accessible surface area (backbone atoms only — not comparable to full-atom values): 4498 Å² total; per-residue (Å²): 130,92,82,76,82,90,81,84,64,94,79,30,58,64,35,48,76,69,69,36,54,37,69,43,70,97,78,73,36,68,63,33,68,53,64,57,36,71,45,70,58,97,89,38,78,80,43,79,28,75,48,59,93,95,56,87,71,54,52,39,72,66,48,47,62,78,69,108